Protein AF-A0A108E800-F1 (afdb_monomer_lite)

Radius of gyration: 18.2 Å; chains: 1; bounding box: 34×32×58 Å

Organism: NCBI:txid1503055

Foldseek 3Di:
DDDDDDDDFDKDKDKDKDWDQDPVPRDIDMDMDMFIDTQDQCCADPVSGGDDPVNRNVVNVVVNVVVRVVQVVCVVVVNHDD

Secondary structure (DSSP, 8-state):
---------EEEEEEEEEEEE-TTT--EEEEEEEEEEEE-TTSB-TTSSBPPHHHHHHHHHHHHHHHHHHHHHHHHTT----

Sequence (82 aa):
MEKVMRIMFDEIAVRETVKWRDPKTRRIRTRTRKFFQTVNPFNRGADGQPKTREQIRMEVARDARLWKLKTENDIRDGKFPD

pLDDT: mean 94.41, std 7.33, range [55.69, 98.56]

Structure (mmCIF, N/CA/C/O backbone):
data_AF-A0A108E800-F1
#
_entry.id   AF-A0A108E800-F1
#
loop_
_atom_site.group_PDB
_atom_site.id
_atom_site.type_symbol
_atom_site.label_atom_id
_atom_site.label_alt_id
_atom_site.label_comp_id
_atom_site.label_asym_id
_atom_site.label_entity_id
_atom_site.label_seq_id
_atom_site.pdbx_PDB_ins_code
_atom_site.Cartn_x
_atom_site.Cartn_y
_atom_site.Cartn_z
_atom_site.occupancy
_atom_site.B_iso_or_equiv
_atom_site.auth_seq_id
_atom_site.auth_comp_id
_atom_site.auth_asym_id
_atom_site.auth_atom_id
_atom_site.pdbx_PDB_model_num
ATOM 1 N N . MET A 1 1 ? -2.517 -16.855 37.631 1.00 55.69 1 MET A N 1
ATOM 2 C CA . MET A 1 1 ? -2.082 -16.643 36.234 1.00 55.69 1 MET A CA 1
ATOM 3 C C . MET A 1 1 ? -3.055 -15.670 35.601 1.00 55.69 1 MET A C 1
ATOM 5 O O . MET A 1 1 ? -4.228 -16.001 35.489 1.00 55.69 1 MET A O 1
ATOM 9 N N . GLU A 1 2 ? -2.611 -14.455 35.299 1.00 69.50 2 GLU A N 1
ATOM 10 C CA . GLU A 1 2 ? -3.465 -13.431 34.696 1.00 69.50 2 GLU A CA 1
ATOM 11 C C . GLU A 1 2 ? -3.745 -13.798 33.232 1.00 69.50 2 GLU A C 1
ATOM 13 O O . GLU A 1 2 ? -2.837 -14.146 32.473 1.00 69.50 2 GLU A O 1
ATOM 18 N N . LYS A 1 3 ? -5.020 -13.805 32.841 1.00 71.12 3 LYS A N 1
ATOM 19 C CA . LYS A 1 3 ? -5.442 -14.173 31.489 1.00 71.12 3 LYS A CA 1
ATOM 20 C C . LYS A 1 3 ? -5.135 -12.991 30.568 1.00 71.12 3 LYS A C 1
ATOM 22 O O . LYS A 1 3 ? -5.853 -11.998 30.592 1.00 71.12 3 LYS A O 1
ATOM 27 N N . VAL A 1 4 ? -4.075 -13.084 29.765 1.00 73.62 4 VAL A N 1
ATOM 28 C CA . VAL A 1 4 ? -3.739 -12.042 28.780 1.00 73.62 4 VAL A CA 1
ATOM 29 C C . VAL A 1 4 ? -4.860 -11.960 27.745 1.00 73.62 4 VAL A C 1
ATOM 31 O O . VAL A 1 4 ? -5.036 -12.863 26.924 1.00 73.62 4 VAL A O 1
ATOM 34 N N . MET A 1 5 ? -5.634 -10.878 27.785 1.00 81.19 5 MET A N 1
ATOM 35 C CA . MET A 1 5 ? -6.689 -10.622 26.813 1.00 81.19 5 MET A CA 1
ATOM 36 C C . MET A 1 5 ? -6.066 -10.042 25.539 1.00 81.19 5 MET A C 1
ATOM 38 O O . MET A 1 5 ? -5.545 -8.929 25.539 1.00 81.19 5 MET A O 1
ATOM 42 N N . ARG A 1 6 ? -6.094 -10.805 24.441 1.00 85.69 6 ARG A N 1
ATOM 43 C CA . ARG A 1 6 ? -5.684 -10.311 23.119 1.00 85.69 6 ARG A CA 1
ATOM 44 C C . ARG A 1 6 ? -6.867 -9.626 22.445 1.00 85.69 6 ARG A C 1
ATOM 46 O O . ARG A 1 6 ? -7.907 -10.251 22.259 1.00 85.69 6 ARG A O 1
ATOM 53 N N . ILE A 1 7 ? -6.685 -8.369 22.055 1.00 85.31 7 ILE A N 1
ATOM 54 C CA . ILE A 1 7 ? -7.654 -7.623 21.248 1.00 85.31 7 ILE A CA 1
ATOM 55 C C . ILE A 1 7 ? -7.189 -7.674 19.791 1.00 85.31 7 ILE A C 1
ATOM 57 O O . ILE A 1 7 ? -6.045 -7.337 19.490 1.00 85.31 7 ILE A O 1
ATOM 61 N N . MET A 1 8 ? -8.076 -8.117 18.902 1.00 91.94 8 MET A N 1
ATOM 62 C CA . MET A 1 8 ? -7.861 -8.150 17.455 1.00 91.94 8 MET A CA 1
ATOM 63 C C . MET A 1 8 ? -8.660 -7.018 16.808 1.00 91.94 8 MET A C 1
ATOM 65 O O . MET A 1 8 ? -9.783 -6.744 17.225 1.00 91.94 8 MET A O 1
ATOM 69 N N . PHE A 1 9 ? -8.094 -6.382 15.783 1.00 94.94 9 PHE A N 1
ATOM 70 C CA . PHE A 1 9 ? -8.764 -5.330 15.019 1.00 94.94 9 PHE A CA 1
ATOM 71 C C . PHE A 1 9 ? -8.890 -5.730 13.554 1.00 94.94 9 PHE A C 1
ATOM 73 O O . PHE A 1 9 ? -7.965 -6.313 12.985 1.00 94.94 9 PHE A O 1
ATOM 80 N N . ASP A 1 10 ? -10.012 -5.366 12.941 1.00 95.00 10 ASP A N 1
ATOM 81 C CA . ASP A 1 10 ? -10.273 -5.642 11.532 1.00 95.00 10 ASP A CA 1
ATOM 82 C C . ASP A 1 10 ? -9.331 -4.846 10.630 1.00 95.00 10 ASP A C 1
ATOM 84 O O . ASP A 1 10 ? -9.230 -3.623 10.741 1.00 95.00 10 ASP A O 1
ATOM 88 N N . GLU A 1 11 ? -8.687 -5.529 9.686 1.00 97.44 11 GLU A N 1
ATOM 89 C CA . GLU A 1 11 ? -7.857 -4.905 8.658 1.00 97.44 11 GLU A CA 1
ATOM 90 C C . GLU A 1 11 ? -8.693 -4.505 7.435 1.00 97.44 11 GLU A C 1
ATOM 92 O O . GLU A 1 11 ? -9.479 -5.292 6.903 1.00 97.44 11 GLU A O 1
ATOM 97 N N . ILE A 1 12 ? -8.459 -3.293 6.933 1.00 97.88 12 ILE A N 1
ATOM 98 C CA . ILE A 1 12 ? -8.926 -2.832 5.627 1.00 97.88 12 ILE A CA 1
ATOM 99 C C . ILE A 1 12 ? -7.707 -2.648 4.742 1.00 97.88 12 ILE A C 1
ATOM 101 O O . ILE A 1 12 ? -6.863 -1.800 5.027 1.00 97.88 12 ILE A O 1
ATOM 105 N N . ALA A 1 13 ? -7.621 -3.427 3.666 1.00 97.69 13 ALA A N 1
ATOM 106 C CA . ALA A 1 13 ? -6.462 -3.432 2.788 1.00 97.69 13 ALA A CA 1
ATOM 107 C C . ALA A 1 13 ? -6.830 -3.283 1.311 1.00 97.69 13 ALA A C 1
ATOM 109 O O . ALA A 1 13 ? -7.829 -3.824 0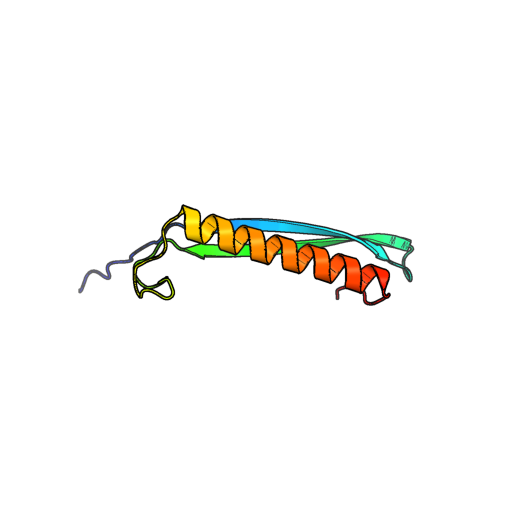.840 1.00 97.69 13 ALA A O 1
ATOM 110 N N . VAL A 1 14 ? -5.956 -2.607 0.570 1.00 98.06 14 VAL A N 1
ATOM 111 C CA . VAL A 1 14 ? -5.959 -2.521 -0.893 1.00 98.06 14 VAL A CA 1
ATOM 112 C C . VAL A 1 14 ? -4.574 -2.916 -1.394 1.00 98.06 14 VAL A C 1
ATOM 114 O O . VAL A 1 14 ? -3.561 -2.686 -0.729 1.00 98.06 14 VAL A O 1
ATOM 117 N N . ARG A 1 15 ? -4.515 -3.547 -2.565 1.00 98.12 15 ARG A N 1
ATOM 118 C CA . ARG A 1 15 ? -3.261 -3.842 -3.261 1.00 98.12 15 ARG A CA 1
ATOM 119 C C . ARG A 1 15 ? -3.295 -3.182 -4.624 1.00 98.12 15 ARG A C 1
ATOM 121 O O . ARG A 1 15 ? -4.298 -3.281 -5.317 1.00 98.12 15 ARG A O 1
ATOM 128 N N . GLU A 1 16 ? -2.185 -2.569 -5.000 1.00 98.31 16 GLU A N 1
ATOM 129 C CA . GLU A 1 16 ? -1.961 -2.093 -6.360 1.00 98.31 16 GLU A CA 1
ATOM 130 C C . GLU A 1 16 ? -0.712 -2.754 -6.929 1.00 98.31 16 GLU A C 1
ATOM 132 O O . GLU A 1 16 ? 0.233 -3.081 -6.201 1.00 98.31 16 GLU A O 1
ATOM 137 N N . THR A 1 17 ? -0.718 -2.942 -8.244 1.00 98.19 17 THR A N 1
ATOM 138 C CA . THR A 1 17 ? 0.375 -3.563 -8.988 1.00 98.19 17 THR A CA 1
ATOM 139 C C . THR A 1 17 ? 0.760 -2.672 -10.156 1.00 98.19 17 THR A C 1
ATOM 141 O O . THR A 1 17 ? -0.099 -2.260 -10.934 1.00 98.19 17 THR A O 1
ATOM 144 N N . VAL A 1 18 ? 2.061 -2.441 -10.309 1.00 97.81 18 VAL A N 1
ATOM 145 C CA . VAL A 1 18 ? 2.657 -1.846 -11.509 1.00 97.81 18 VAL A CA 1
ATOM 146 C C . VAL A 1 18 ? 3.403 -2.914 -12.293 1.00 97.81 18 VAL A C 1
ATOM 148 O O . VAL A 1 18 ? 3.972 -3.844 -11.711 1.00 97.81 18 VAL A O 1
ATOM 151 N N . LYS A 1 19 ? 3.400 -2.792 -13.620 1.00 97.44 19 LYS A N 1
ATOM 152 C CA . LYS A 1 19 ? 4.143 -3.671 -14.526 1.00 97.44 19 LYS A CA 1
ATOM 153 C C . LYS A 1 19 ? 4.972 -2.822 -15.479 1.00 97.44 19 LYS A C 1
ATOM 155 O O . LYS A 1 19 ? 4.486 -1.805 -15.957 1.00 97.44 19 LYS A O 1
ATOM 160 N N . TRP A 1 20 ? 6.194 -3.244 -15.780 1.00 97.12 20 TRP A N 1
ATOM 161 C CA . TRP A 1 20 ? 7.057 -2.543 -16.733 1.00 97.12 20 TRP A CA 1
ATOM 162 C C . TRP A 1 20 ? 7.940 -3.513 -17.501 1.00 97.12 20 TRP A C 1
ATOM 164 O O . TRP A 1 20 ? 8.193 -4.630 -17.051 1.00 97.12 20 TRP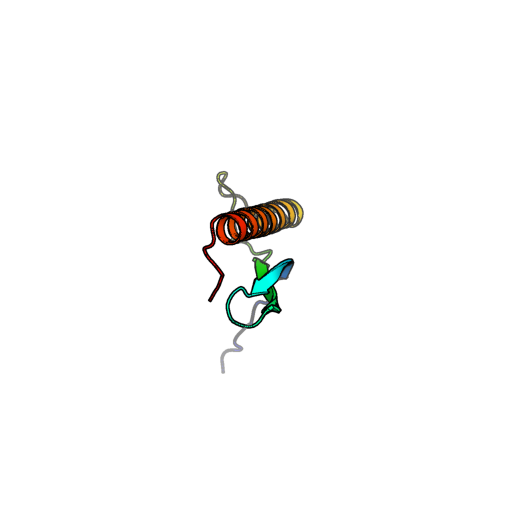 A O 1
ATOM 174 N N . ARG A 1 21 ? 8.426 -3.085 -18.666 1.00 96.44 21 ARG A N 1
ATOM 175 C CA . ARG A 1 21 ? 9.476 -3.800 -19.389 1.00 96.44 21 ARG A CA 1
ATOM 176 C C . ARG A 1 21 ? 10.830 -3.316 -18.884 1.00 96.44 21 ARG A C 1
ATOM 178 O O . ARG A 1 21 ? 11.156 -2.145 -19.026 1.00 96.44 21 ARG A O 1
ATOM 185 N N . ASP A 1 22 ? 11.607 -4.218 -18.303 1.00 94.31 22 ASP A N 1
ATOM 186 C CA . ASP A 1 22 ? 12.960 -3.931 -17.831 1.00 94.31 22 ASP A CA 1
ATOM 187 C C . ASP A 1 22 ? 13.873 -3.626 -19.036 1.00 94.31 22 ASP A C 1
ATOM 189 O O . ASP A 1 22 ? 13.962 -4.454 -19.948 1.00 94.31 22 ASP A O 1
ATOM 193 N N . PRO A 1 23 ? 14.542 -2.461 -19.089 1.00 92.75 23 PRO A N 1
ATOM 194 C CA . PRO A 1 23 ? 15.378 -2.096 -20.230 1.00 92.75 23 PRO A CA 1
ATOM 195 C C . PRO A 1 23 ? 16.625 -2.980 -20.367 1.00 92.75 23 PRO A C 1
ATOM 197 O O . PRO A 1 23 ? 17.095 -3.175 -21.485 1.00 92.75 23 PRO A O 1
ATOM 200 N N . LYS A 1 24 ? 17.137 -3.553 -19.267 1.00 93.62 24 LYS A N 1
ATOM 201 C CA . LYS A 1 24 ? 18.330 -4.412 -19.267 1.00 93.62 24 LYS A CA 1
ATOM 202 C C . LYS A 1 24 ? 17.989 -5.824 -19.720 1.00 93.62 24 LYS A C 1
ATOM 204 O O . LYS A 1 24 ? 18.672 -6.395 -20.561 1.00 93.62 24 LYS A O 1
ATOM 209 N N . THR A 1 25 ? 16.921 -6.395 -19.162 1.00 94.50 25 THR A N 1
ATOM 210 C CA . THR A 1 25 ? 16.572 -7.807 -19.401 1.00 94.50 25 THR A CA 1
ATOM 211 C C . THR A 1 25 ? 15.482 -8.011 -20.452 1.00 94.50 25 THR A C 1
ATOM 213 O O . THR A 1 25 ? 15.223 -9.148 -20.840 1.00 94.50 25 THR A O 1
ATOM 216 N N . ARG A 1 26 ? 14.809 -6.939 -20.901 1.00 94.75 26 ARG A N 1
ATOM 217 C CA . ARG A 1 26 ? 13.632 -6.933 -21.801 1.00 94.75 26 ARG A CA 1
ATOM 218 C C . ARG A 1 26 ? 12.409 -7.707 -21.282 1.00 94.75 26 ARG A C 1
ATOM 220 O O . ARG A 1 26 ? 11.381 -7.758 -21.966 1.00 94.75 26 ARG A O 1
ATOM 227 N N . ARG A 1 27 ? 12.483 -8.285 -20.080 1.00 96.62 27 ARG A N 1
ATOM 228 C CA . ARG A 1 27 ? 11.397 -9.035 -19.437 1.00 96.62 27 ARG A CA 1
ATOM 229 C C . ARG A 1 27 ? 10.363 -8.083 -18.845 1.00 96.62 27 ARG A C 1
ATOM 231 O O . ARG A 1 27 ? 10.690 -6.964 -18.453 1.00 96.62 27 ARG A O 1
ATOM 238 N N . ILE A 1 28 ? 9.119 -8.545 -18.751 1.00 97.19 28 ILE A N 1
ATOM 239 C CA . ILE A 1 28 ? 8.091 -7.837 -17.987 1.00 97.19 28 ILE A CA 1
ATOM 240 C C . ILE A 1 28 ? 8.321 -8.120 -16.502 1.00 97.19 28 ILE A C 1
ATOM 242 O O . ILE A 1 28 ? 8.358 -9.274 -16.078 1.00 97.19 28 ILE A O 1
ATOM 246 N N . ARG A 1 29 ? 8.495 -7.059 -15.722 1.00 97.06 29 ARG A N 1
ATOM 247 C CA . ARG A 1 29 ? 8.603 -7.075 -14.265 1.00 97.06 29 ARG A CA 1
ATOM 248 C C . ARG A 1 29 ? 7.315 -6.541 -13.659 1.00 97.06 29 ARG A C 1
ATOM 250 O O . ARG A 1 29 ? 6.580 -5.791 -14.301 1.00 97.06 29 ARG A O 1
ATOM 257 N N . THR A 1 30 ? 7.042 -6.940 -12.423 1.00 97.31 30 THR A N 1
ATOM 258 C CA . THR A 1 30 ? 5.857 -6.516 -11.679 1.00 97.31 30 THR A CA 1
ATOM 259 C C . THR A 1 30 ? 6.234 -6.175 -10.251 1.00 97.31 30 THR A C 1
ATOM 261 O O . THR A 1 30 ? 6.983 -6.927 -9.630 1.00 97.31 30 THR A O 1
ATOM 264 N N . ARG A 1 31 ? 5.656 -5.109 -9.699 1.00 97.31 31 ARG A N 1
ATOM 265 C CA . ARG A 1 31 ? 5.781 -4.770 -8.280 1.00 97.31 31 ARG A CA 1
ATOM 266 C C . ARG A 1 31 ? 4.396 -4.541 -7.709 1.00 97.31 31 ARG A C 1
ATOM 268 O O . ARG A 1 31 ? 3.628 -3.748 -8.245 1.00 97.31 31 ARG A O 1
ATOM 275 N N . THR A 1 32 ? 4.091 -5.248 -6.630 1.00 97.94 32 THR A N 1
ATOM 276 C CA . THR A 1 32 ? 2.815 -5.149 -5.918 1.00 97.94 32 THR A CA 1
ATOM 277 C C . THR A 1 32 ? 3.065 -4.569 -4.540 1.00 97.94 32 THR A C 1
ATOM 279 O O . THR A 1 32 ? 3.989 -5.001 -3.850 1.00 97.94 32 THR A O 1
ATOM 282 N N . ARG A 1 33 ? 2.232 -3.620 -4.114 1.00 98.12 33 ARG A N 1
ATOM 283 C CA . ARG A 1 33 ? 2.293 -3.051 -2.767 1.00 98.12 33 ARG A CA 1
ATOM 284 C C . ARG A 1 33 ? 0.928 -3.121 -2.096 1.00 98.12 33 ARG A C 1
ATOM 286 O O . ARG A 1 33 ? -0.090 -2.795 -2.704 1.00 98.12 33 ARG A O 1
ATOM 293 N N . LYS A 1 34 ? 0.921 -3.579 -0.841 1.00 98.19 34 LYS A N 1
ATOM 294 C CA . LYS A 1 34 ? -0.256 -3.600 0.035 1.00 98.19 34 LYS A CA 1
ATOM 295 C C . LYS A 1 34 ? -0.286 -2.314 0.856 1.00 98.19 34 LYS A C 1
ATOM 297 O O . LYS A 1 34 ? 0.724 -1.937 1.445 1.00 98.19 34 LYS A O 1
ATOM 302 N N . PHE A 1 35 ? -1.45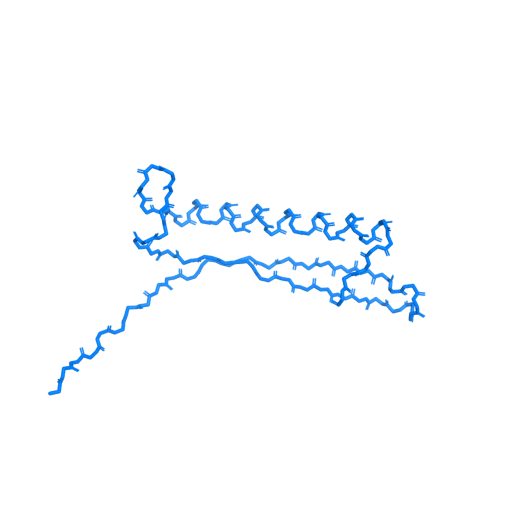6 -1.704 0.919 1.00 98.25 35 PHE A N 1
ATOM 303 C CA . PHE A 1 35 ? -1.790 -0.588 1.792 1.00 98.25 35 PHE A CA 1
ATOM 304 C C . PHE A 1 35 ? -2.883 -1.066 2.725 1.00 98.25 35 PHE A C 1
ATOM 306 O O . PHE A 1 35 ? -3.797 -1.762 2.280 1.00 98.25 35 PHE A O 1
ATOM 313 N N . PHE A 1 36 ? -2.777 -0.750 4.008 1.00 98.06 36 PHE A N 1
ATOM 314 C CA . PHE A 1 36 ? -3.768 -1.177 4.979 1.00 98.06 36 PHE A CA 1
ATOM 315 C C . PHE A 1 36 ? -3.792 -0.259 6.191 1.00 98.06 36 PHE A C 1
ATOM 317 O O . PHE A 1 36 ? -2.795 0.378 6.523 1.00 98.06 36 PHE A O 1
ATOM 324 N N . GLN A 1 37 ? -4.935 -0.234 6.861 1.00 98.00 37 GLN A N 1
ATOM 325 C CA . GLN A 1 37 ? -5.070 0.247 8.230 1.00 98.00 37 GLN A CA 1
ATOM 326 C C . GLN A 1 37 ? -6.062 -0.665 8.957 1.00 98.00 37 GLN A C 1
ATOM 328 O O . GLN A 1 37 ? -6.760 -1.464 8.325 1.00 98.00 37 GLN A O 1
ATOM 333 N N . THR A 1 38 ? -6.144 -0.544 10.278 1.00 97.38 38 THR A N 1
ATOM 334 C CA . THR A 1 38 ? -7.113 -1.292 11.082 1.00 97.38 38 THR A CA 1
ATOM 335 C C . THR A 1 38 ? -8.220 -0.388 11.611 1.00 97.38 38 THR A C 1
ATOM 337 O O . THR A 1 38 ? -7.999 0.792 11.898 1.00 97.38 38 THR A O 1
ATOM 340 N N . VAL A 1 39 ? -9.417 -0.955 11.748 1.00 95.56 39 VAL A N 1
ATOM 341 C CA . VAL A 1 39 ? -10.548 -0.322 12.430 1.00 95.56 39 VAL A CA 1
ATOM 342 C C . VAL A 1 39 ? -10.325 -0.486 13.930 1.00 95.56 39 VAL A C 1
ATOM 344 O O . VAL A 1 39 ? -10.541 -1.561 14.485 1.00 95.56 39 VAL A O 1
ATOM 347 N N . ASN A 1 40 ? -9.815 0.557 14.581 1.00 93.94 40 ASN A N 1
ATOM 348 C CA . ASN A 1 40 ? -9.459 0.520 15.996 1.00 93.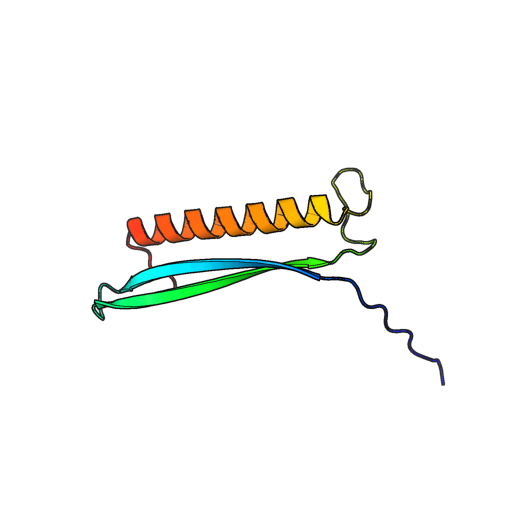94 40 ASN A CA 1
ATOM 349 C C . ASN A 1 40 ? -9.621 1.917 16.638 1.00 93.94 40 ASN A C 1
ATOM 351 O O . ASN A 1 40 ? -9.543 2.920 15.926 1.00 93.94 40 ASN A O 1
ATOM 355 N N . PRO A 1 41 ? -9.811 2.016 17.967 1.00 93.88 41 PRO A N 1
ATOM 356 C CA . PRO A 1 41 ? -10.114 3.282 18.649 1.00 93.88 41 PRO A CA 1
ATOM 357 C C . PRO A 1 41 ? -8.955 4.295 18.676 1.00 93.88 41 PRO A C 1
ATOM 359 O O . PRO A 1 41 ? -9.150 5.444 19.084 1.00 93.88 41 PRO A O 1
ATOM 362 N N . PHE A 1 42 ? -7.754 3.887 18.265 1.00 94.50 42 PHE A N 1
ATOM 363 C CA . PHE A 1 42 ? -6.555 4.722 18.205 1.00 94.50 42 PHE A CA 1
ATOM 364 C C . PHE A 1 42 ? -6.288 5.269 16.796 1.00 94.50 42 PHE A C 1
ATOM 366 O O . PHE A 1 42 ? -5.586 6.268 16.657 1.00 94.50 42 PHE A O 1
ATOM 373 N N . ASN A 1 43 ? -6.867 4.668 15.751 1.00 94.12 43 ASN A N 1
ATOM 374 C CA . ASN A 1 43 ? -6.815 5.204 14.394 1.00 94.12 43 ASN A CA 1
ATOM 375 C C . ASN A 1 43 ? -7.841 6.332 14.257 1.00 94.12 43 ASN A C 1
ATOM 377 O O . ASN A 1 43 ? -8.997 6.083 13.922 1.00 94.12 43 ASN A O 1
ATOM 381 N N . ARG A 1 44 ? -7.432 7.557 14.587 1.00 95.31 44 ARG A N 1
ATOM 382 C CA . ARG A 1 44 ? -8.318 8.722 14.703 1.00 95.31 44 ARG A CA 1
ATOM 383 C C . ARG A 1 44 ? -8.149 9.703 13.548 1.00 95.31 44 ARG A C 1
ATOM 385 O O . ARG A 1 44 ? -7.074 9.807 12.957 1.00 95.31 44 ARG A O 1
ATOM 392 N N . GLY A 1 45 ? -9.236 10.392 13.214 1.00 92.06 45 GLY A N 1
ATOM 393 C CA . GLY A 1 45 ? -9.253 11.521 12.294 1.00 92.06 45 GLY A CA 1
ATOM 394 C C . GLY A 1 45 ? -8.682 12.793 12.926 1.00 92.06 45 GLY A C 1
ATOM 395 O O . GLY A 1 45 ? -8.285 12.812 14.092 1.00 92.06 45 GLY A O 1
ATOM 396 N N . ALA A 1 46 ? -8.647 13.874 12.146 1.00 91.75 46 ALA A N 1
ATOM 397 C CA . ALA A 1 46 ? -8.187 15.187 12.613 1.00 91.75 46 ALA A CA 1
ATOM 398 C C . ALA A 1 46 ? -9.105 15.803 13.688 1.00 91.75 46 ALA A C 1
ATOM 400 O O . ALA A 1 46 ? -8.670 16.633 14.477 1.00 91.75 46 ALA A O 1
ATOM 401 N N . ASP A 1 47 ? -10.360 15.364 13.733 1.00 93.88 47 ASP A N 1
ATOM 402 C CA . ASP A 1 47 ? -11.360 15.688 14.754 1.00 93.88 47 ASP A CA 1
ATOM 403 C C . ASP A 1 47 ? -11.169 14.899 16.065 1.00 93.88 47 ASP A C 1
ATOM 405 O O . ASP A 1 47 ? -11.922 15.078 17.021 1.00 93.88 47 ASP A O 1
ATOM 409 N N . GLY A 1 48 ? -10.177 14.004 16.118 1.00 93.62 48 GLY A N 1
ATOM 410 C CA . GLY A 1 48 ? -9.907 13.146 17.265 1.00 93.62 48 GLY A CA 1
ATOM 411 C C . GLY A 1 48 ? -10.867 11.962 17.412 1.00 93.62 48 GLY A C 1
ATOM 412 O O . GLY A 1 48 ? -10.694 11.177 18.347 1.00 93.62 48 GLY A O 1
ATOM 413 N N . GLN A 1 49 ? -11.835 11.786 16.505 1.00 96.06 49 GLN A N 1
ATOM 414 C CA . GLN A 1 49 ? -12.757 10.651 16.526 1.00 96.06 49 GLN A CA 1
ATOM 415 C C . GLN A 1 49 ? -12.145 9.434 15.821 1.00 96.06 49 GLN A C 1
ATOM 417 O O . GLN A 1 49 ? -11.396 9.597 14.853 1.00 96.06 49 GLN A O 1
ATOM 422 N N . PRO A 1 50 ? -12.419 8.195 16.276 1.00 97.25 50 PRO A N 1
ATOM 423 C CA . PRO A 1 50 ? -11.987 6.997 15.564 1.00 97.25 50 PRO A CA 1
ATOM 424 C C . PRO A 1 50 ? -12.499 6.990 14.123 1.00 97.25 50 PRO A C 1
ATOM 426 O O . PRO A 1 50 ? -13.678 7.242 13.871 1.00 97.25 50 PRO A O 1
ATOM 429 N N . LYS A 1 51 ? -11.618 6.666 13.175 1.00 97.38 51 LYS A N 1
ATOM 430 C CA . LYS A 1 51 ? -11.980 6.604 11.764 1.00 97.38 51 LYS A CA 1
ATOM 431 C C . LYS A 1 51 ? -12.985 5.491 11.520 1.00 97.38 51 LYS A C 1
ATOM 433 O O . LYS A 1 51 ? -12.833 4.360 11.989 1.00 97.38 51 LYS A O 1
ATOM 438 N N . THR A 1 52 ? -13.975 5.794 10.696 1.00 96.44 52 THR A N 1
ATOM 439 C CA . THR A 1 52 ? -14.910 4.796 10.198 1.00 96.44 52 THR A CA 1
ATOM 440 C C . THR A 1 52 ? -14.220 3.878 9.193 1.00 96.44 52 THR A C 1
ATOM 442 O O . THR A 1 52 ? -13.214 4.214 8.558 1.00 96.44 52 THR A O 1
ATOM 445 N N . ARG A 1 53 ? -14.811 2.700 8.985 1.00 96.44 53 ARG A N 1
ATOM 446 C CA . ARG A 1 53 ? -14.365 1.753 7.957 1.00 96.44 53 ARG A CA 1
ATOM 447 C C . A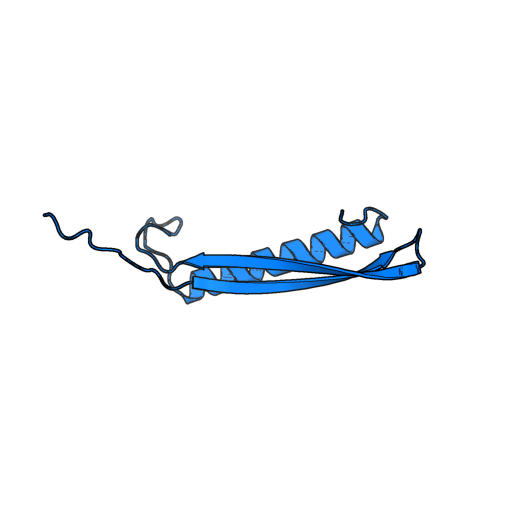RG A 1 53 ? -14.315 2.389 6.562 1.00 96.44 53 ARG A C 1
ATOM 449 O O . ARG A 1 53 ? -13.438 2.058 5.768 1.00 96.44 53 ARG A O 1
ATOM 456 N N . GLU A 1 54 ? -15.252 3.287 6.263 1.00 96.50 54 GLU A N 1
ATOM 457 C CA . GLU A 1 54 ? -15.326 3.987 4.980 1.00 96.50 54 GLU A CA 1
ATOM 458 C C . GLU A 1 54 ? -14.217 5.029 4.827 1.00 96.50 54 GLU A C 1
ATOM 460 O O . GLU A 1 54 ? -13.539 5.035 3.800 1.00 96.50 54 GLU A O 1
ATOM 465 N N . GLN A 1 55 ? -13.954 5.831 5.864 1.00 97.12 55 GLN A N 1
ATOM 466 C CA . GLN A 1 55 ? -12.825 6.767 5.878 1.00 97.12 55 GLN A CA 1
ATOM 467 C C . GLN A 1 55 ? -11.500 6.034 5.650 1.00 97.12 55 GLN A C 1
ATOM 469 O O . GLN A 1 55 ? -10.731 6.403 4.763 1.00 97.12 55 GLN A O 1
ATOM 474 N N . ILE A 1 56 ? -11.279 4.934 6.377 1.00 98.06 56 ILE A N 1
ATOM 475 C CA . ILE A 1 56 ? -10.092 4.091 6.204 1.00 98.06 56 ILE A CA 1
ATOM 476 C C . ILE A 1 56 ? -10.001 3.556 4.770 1.00 98.06 56 ILE A C 1
ATOM 478 O O . ILE A 1 56 ? -8.938 3.613 4.154 1.00 98.06 56 ILE A O 1
ATOM 482 N N . ARG A 1 57 ? -11.106 3.041 4.213 1.00 97.94 57 ARG A N 1
ATOM 483 C CA . ARG A 1 57 ? -11.133 2.527 2.837 1.00 97.94 57 ARG A CA 1
ATOM 484 C C . ARG A 1 57 ? -10.731 3.607 1.833 1.00 97.94 57 ARG A C 1
ATOM 486 O O . ARG A 1 57 ? -9.937 3.319 0.939 1.00 97.94 57 ARG A O 1
ATOM 493 N N . MET A 1 58 ? -11.268 4.820 1.968 1.00 97.94 58 MET A N 1
ATOM 494 C CA . MET A 1 58 ? -10.955 5.934 1.071 1.00 97.94 58 MET A CA 1
ATOM 495 C C . MET A 1 58 ? -9.483 6.338 1.153 1.00 97.94 58 MET A C 1
ATOM 497 O O . MET A 1 58 ? -8.845 6.501 0.115 1.00 97.94 58 MET A O 1
ATOM 501 N N . GLU A 1 59 ? -8.922 6.448 2.358 1.00 97.94 59 GLU A N 1
ATOM 502 C CA . GLU A 1 59 ? -7.507 6.781 2.547 1.00 97.94 59 GLU A CA 1
ATOM 503 C C . GLU A 1 59 ? -6.585 5.711 1.965 1.00 97.94 59 GLU A C 1
ATOM 505 O O . GLU A 1 59 ? -5.725 6.014 1.142 1.00 97.94 59 GLU A O 1
ATOM 510 N N . VAL A 1 60 ? -6.811 4.445 2.327 1.00 98.19 60 VAL A N 1
ATOM 511 C CA . VAL A 1 60 ? -6.009 3.316 1.843 1.00 98.19 60 VAL A CA 1
ATOM 512 C C . VAL A 1 60 ? -6.065 3.223 0.314 1.00 98.19 60 VAL A C 1
ATOM 514 O O . VAL A 1 60 ? -5.041 2.987 -0.328 1.00 98.19 60 VAL A O 1
ATOM 517 N N . ALA A 1 61 ? -7.236 3.449 -0.291 1.00 98.44 61 ALA A N 1
ATOM 518 C CA . ALA A 1 61 ? -7.384 3.472 -1.743 1.00 98.44 61 ALA A CA 1
ATOM 519 C C . ALA A 1 61 ? -6.679 4.676 -2.390 1.00 98.44 61 ALA A C 1
ATOM 521 O O . ALA A 1 61 ? -6.027 4.517 -3.423 1.00 98.44 61 ALA A O 1
ATOM 522 N N . ARG A 1 62 ? -6.785 5.873 -1.797 1.00 98.50 62 ARG A N 1
ATOM 523 C CA . ARG A 1 62 ? -6.086 7.076 -2.270 1.00 98.50 62 ARG A CA 1
ATOM 524 C C . ARG A 1 62 ? -4.576 6.861 -2.253 1.00 98.50 62 ARG A C 1
ATOM 526 O O . ARG A 1 62 ? -3.925 7.095 -3.266 1.00 98.50 62 ARG A O 1
ATOM 533 N N . ASP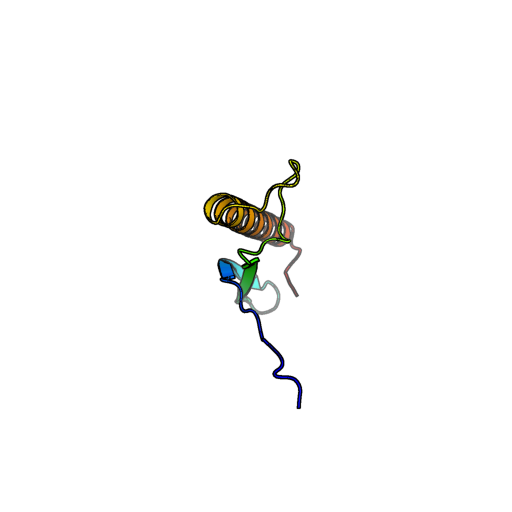 A 1 63 ? -4.033 6.379 -1.143 1.00 98.50 63 ASP A N 1
ATOM 534 C CA . ASP A 1 63 ? -2.594 6.186 -0.970 1.00 98.50 63 ASP A CA 1
ATOM 535 C C . ASP A 1 63 ? -2.061 5.107 -1.927 1.00 98.50 63 ASP A C 1
ATOM 537 O O . ASP A 1 63 ? -1.005 5.282 -2.541 1.00 98.50 63 ASP A O 1
ATOM 541 N N . ALA A 1 64 ? -2.832 4.034 -2.143 1.00 98.50 64 ALA A N 1
ATOM 542 C CA . ALA A 1 64 ? -2.505 3.009 -3.129 1.00 98.50 64 ALA A CA 1
ATOM 543 C C . ALA A 1 64 ? -2.448 3.569 -4.562 1.00 98.50 64 ALA A C 1
ATOM 545 O O . ALA A 1 64 ? -1.493 3.299 -5.297 1.00 98.50 64 ALA A O 1
ATOM 546 N N . ARG A 1 65 ? -3.430 4.396 -4.948 1.00 98.56 65 ARG A N 1
ATOM 547 C CA . ARG A 1 65 ? -3.471 5.054 -6.265 1.00 98.56 65 ARG A CA 1
ATOM 548 C C . ARG A 1 65 ? -2.332 6.052 -6.449 1.00 98.56 65 ARG A C 1
ATOM 550 O O . ARG A 1 65 ? -1.699 6.047 -7.500 1.00 98.56 65 ARG A O 1
ATOM 557 N N . LEU A 1 66 ? -2.042 6.871 -5.436 1.00 98.56 66 LEU A N 1
ATOM 558 C CA . LEU A 1 66 ? -0.927 7.823 -5.472 1.00 98.56 66 LEU A CA 1
ATOM 559 C C . LEU A 1 66 ? 0.411 7.103 -5.636 1.00 98.56 66 LEU A C 1
ATOM 561 O O . LEU A 1 66 ? 1.235 7.513 -6.451 1.00 98.56 66 LEU A O 1
ATOM 565 N N . TRP A 1 67 ? 0.614 6.000 -4.911 1.00 98.38 67 TRP A N 1
ATOM 566 C CA . TRP A 1 67 ? 1.810 5.181 -5.074 1.00 98.38 67 TRP A CA 1
ATOM 567 C C . TRP A 1 67 ? 1.927 4.606 -6.485 1.00 98.38 67 TRP A C 1
ATOM 569 O O . TRP A 1 67 ? 3.006 4.676 -7.075 1.00 98.38 67 TRP A O 1
ATOM 579 N N . LYS A 1 68 ? 0.837 4.058 -7.032 1.00 98.31 68 LYS A N 1
ATOM 580 C CA . LYS A 1 68 ? 0.821 3.508 -8.389 1.00 98.31 68 LYS A CA 1
ATOM 581 C C . LYS A 1 68 ? 1.174 4.570 -9.424 1.00 98.31 68 LYS A C 1
ATOM 583 O O . LYS A 1 68 ? 2.131 4.374 -10.163 1.00 98.31 68 LYS A O 1
ATOM 588 N N . LEU A 1 69 ? 0.476 5.707 -9.400 1.00 98.44 69 LEU A N 1
ATOM 589 C CA . LEU A 1 69 ? 0.705 6.819 -10.322 1.00 98.44 69 LEU A CA 1
ATOM 590 C C . LEU A 1 69 ? 2.145 7.332 -10.234 1.00 98.44 69 LEU A C 1
ATOM 592 O O . LEU A 1 69 ? 2.807 7.500 -11.254 1.00 98.44 69 LEU A O 1
ATOM 596 N N . LYS A 1 70 ? 2.658 7.538 -9.013 1.00 98.25 70 LYS A N 1
ATOM 597 C CA . LYS A 1 70 ? 4.051 7.948 -8.816 1.00 98.25 70 LYS A CA 1
ATOM 598 C C . LYS A 1 70 ? 5.014 6.928 -9.419 1.00 98.25 70 LYS A C 1
ATOM 600 O O . LYS A 1 70 ? 5.936 7.316 -10.120 1.00 98.25 70 LYS A O 1
ATOM 605 N N . THR A 1 71 ? 4.801 5.641 -9.156 1.00 98.06 71 THR A N 1
ATOM 606 C CA . THR A 1 71 ? 5.699 4.582 -9.630 1.00 98.06 71 THR A CA 1
ATOM 607 C C . THR A 1 71 ? 5.653 4.452 -11.154 1.00 98.06 71 THR A C 1
ATOM 609 O O . THR A 1 71 ? 6.686 4.257 -11.782 1.00 98.06 71 THR A O 1
ATOM 612 N N . GLU A 1 72 ? 4.478 4.594 -11.769 1.00 97.69 72 GLU A N 1
ATOM 613 C CA . GLU A 1 72 ? 4.323 4.619 -13.228 1.00 97.69 72 GLU A CA 1
ATOM 614 C C . GLU A 1 72 ? 5.030 5.829 -13.859 1.00 97.69 72 GLU A C 1
ATOM 616 O O . GLU A 1 72 ? 5.699 5.675 -14.882 1.00 97.69 72 GLU A O 1
ATOM 621 N N . ASN A 1 73 ? 4.958 7.003 -13.225 1.00 98.31 73 ASN A N 1
ATOM 622 C CA . ASN A 1 73 ? 5.705 8.188 -13.654 1.00 98.31 73 ASN A CA 1
ATOM 623 C C . ASN A 1 73 ? 7.219 8.004 -13.489 1.00 98.31 73 ASN A C 1
ATOM 625 O O . ASN A 1 73 ? 7.961 8.271 -14.427 1.00 98.31 73 ASN A O 1
ATOM 629 N N . ASP A 1 74 ? 7.676 7.469 -12.353 1.00 97.94 74 ASP A N 1
ATOM 630 C CA . ASP A 1 74 ? 9.092 7.152 -12.133 1.00 97.94 74 ASP A CA 1
ATOM 631 C C . ASP A 1 74 ? 9.605 6.208 -13.243 1.00 97.94 74 ASP A C 1
ATOM 633 O O . ASP A 1 74 ? 10.645 6.467 -13.847 1.00 97.94 74 ASP A O 1
ATOM 637 N N . ILE A 1 75 ? 8.839 5.161 -13.586 1.00 96.94 75 ILE A N 1
ATOM 638 C CA . ILE A 1 75 ? 9.163 4.225 -14.677 1.00 96.94 75 ILE A CA 1
ATOM 639 C C . ILE A 1 75 ? 9.245 4.947 -16.027 1.00 96.94 75 ILE A C 1
ATOM 641 O O . ILE A 1 75 ? 10.168 4.684 -16.802 1.00 96.94 75 ILE A O 1
ATOM 645 N N . ARG A 1 76 ? 8.296 5.845 -16.321 1.00 95.62 76 ARG A N 1
ATOM 646 C CA . ARG A 1 76 ? 8.300 6.664 -17.543 1.00 95.62 76 ARG A CA 1
ATOM 647 C C . ARG A 1 76 ? 9.543 7.556 -17.622 1.00 95.62 76 ARG A C 1
ATOM 649 O O . ARG A 1 76 ? 10.093 7.712 -18.709 1.00 95.62 76 ARG A O 1
ATOM 656 N N . ASP A 1 77 ? 10.014 8.051 -16.483 1.00 97.38 77 ASP A N 1
ATOM 657 C CA . ASP A 1 77 ? 11.223 8.870 -16.349 1.00 97.38 77 ASP A CA 1
ATOM 658 C C . ASP A 1 77 ? 12.519 8.031 -16.277 1.00 97.38 77 ASP A C 1
ATOM 660 O O . ASP A 1 77 ? 13.602 8.559 -16.020 1.00 97.38 77 ASP A O 1
ATOM 664 N N . GLY A 1 78 ? 12.435 6.710 -16.486 1.00 95.88 78 GLY A N 1
ATOM 665 C CA . GLY A 1 78 ? 13.584 5.798 -16.480 1.00 95.88 78 GLY A CA 1
ATOM 666 C C . GLY A 1 78 ? 14.080 5.399 -15.086 1.00 95.88 78 GLY A C 1
ATOM 667 O O . GLY A 1 78 ? 15.128 4.762 -14.964 1.00 95.88 78 GLY A O 1
ATOM 668 N N . LYS A 1 79 ? 13.335 5.738 -14.030 1.00 96.19 79 LYS A N 1
ATOM 669 C CA . LYS A 1 79 ? 13.590 5.324 -12.647 1.00 96.19 79 LYS A CA 1
ATOM 670 C C . LYS A 1 79 ? 12.794 4.059 -12.355 1.00 96.19 79 LYS A C 1
ATOM 672 O O . LYS A 1 79 ? 11.604 4.091 -12.048 1.00 96.19 79 LYS A O 1
ATOM 677 N N . PHE A 1 80 ? 13.457 2.919 -12.478 1.00 93.25 80 PHE A N 1
ATOM 678 C CA . PHE A 1 80 ? 12.809 1.631 -12.267 1.00 93.25 80 PHE A CA 1
ATOM 679 C C . PHE A 1 80 ? 12.775 1.275 -10.779 1.00 93.25 80 PHE A C 1
ATOM 681 O O . PHE A 1 80 ? 13.739 1.560 -10.070 1.00 93.25 80 PHE A O 1
ATOM 688 N N . PRO A 1 81 ? 11.693 0.645 -10.296 1.00 87.81 81 PRO A N 1
ATOM 689 C CA . PRO A 1 81 ? 11.651 0.138 -8.936 1.00 87.81 81 PRO A CA 1
ATOM 690 C C . PRO A 1 81 ? 12.713 -0.949 -8.744 1.00 87.81 81 PRO A C 1
ATOM 692 O O . PRO A 1 81 ? 12.808 -1.842 -9.590 1.00 87.81 81 PRO A O 1
ATOM 695 N N . ASP A 1 82 ? 13.439 -0.888 -7.625 1.00 76.69 82 ASP A N 1
ATOM 696 C CA . ASP A 1 82 ? 14.301 -1.985 -7.154 1.00 76.69 82 ASP A CA 1
ATOM 697 C C . ASP A 1 82 ? 13.524 -3.302 -6.990 1.00 76.69 82 ASP A C 1
ATOM 699 O O . ASP A 1 82 ? 12.328 -3.239 -6.579 1.00 76.69 82 ASP A O 1
#